Protein AF-A0A9D9CK95-F1 (afdb_monomer_lite)

pLDDT: mean 91.5, std 9.16, range [52.81, 97.88]

Structure (mmCIF, N/CA/C/O backbone):
data_AF-A0A9D9CK95-F1
#
_entry.id   AF-A0A9D9CK95-F1
#
loop_
_atom_site.group_PDB
_atom_site.id
_atom_site.type_symbol
_atom_site.label_atom_id
_atom_site.label_alt_id
_atom_site.label_comp_id
_atom_site.label_asym_id
_atom_site.label_entity_id
_atom_site.label_seq_id
_atom_site.pdbx_PDB_ins_code
_atom_site.Cartn_x
_atom_site.Cartn_y
_atom_site.Cartn_z
_atom_site.occupancy
_atom_site.B_iso_or_equiv
_atom_site.auth_seq_id
_atom_site.auth_comp_id
_atom_site.auth_asym_id
_atom_site.auth_atom_id
_atom_site.pdbx_PDB_model_num
ATOM 1 N N . MET A 1 1 ? -17.643 5.117 8.113 1.00 54.66 1 MET A N 1
ATOM 2 C CA . MET A 1 1 ? -16.760 4.316 7.233 1.00 54.66 1 MET A CA 1
ATOM 3 C C . MET A 1 1 ? -16.413 5.046 5.921 1.00 54.66 1 MET A C 1
ATOM 5 O O . MET A 1 1 ? -16.455 4.439 4.862 1.00 54.66 1 MET A O 1
ATOM 9 N N . LYS A 1 2 ? -16.084 6.352 5.946 1.00 52.81 2 LYS A N 1
ATOM 10 C CA . LYS A 1 2 ? -15.930 7.155 4.710 1.00 52.81 2 LYS A CA 1
ATOM 11 C C . LYS A 1 2 ? -14.592 6.972 3.965 1.00 52.81 2 LYS A C 1
ATOM 13 O O . LYS A 1 2 ? -14.527 7.393 2.821 1.00 52.81 2 LYS A O 1
ATOM 18 N N . ASP A 1 3 ? -13.590 6.313 4.551 1.00 73.56 3 ASP A N 1
ATOM 19 C CA . ASP A 1 3 ? -12.242 6.187 3.952 1.00 73.56 3 ASP A CA 1
ATOM 20 C C . ASP A 1 3 ? -11.859 4.773 3.472 1.00 73.56 3 ASP A C 1
ATOM 22 O O . ASP A 1 3 ? -10.806 4.578 2.870 1.00 73.56 3 ASP A O 1
ATOM 26 N N . GLN A 1 4 ? -12.721 3.772 3.680 1.00 82.25 4 GLN A N 1
ATOM 27 C CA . GLN A 1 4 ? -12.414 2.385 3.302 1.00 82.25 4 GLN A CA 1
ATOM 28 C C . GLN A 1 4 ? -12.212 2.224 1.787 1.00 82.25 4 GLN A C 1
ATOM 30 O O . GLN A 1 4 ? -11.308 1.526 1.347 1.00 82.25 4 GLN A O 1
ATOM 35 N N . GLN A 1 5 ? -13.009 2.929 0.977 1.00 86.12 5 GLN A N 1
ATOM 36 C CA . GLN A 1 5 ? -12.872 2.894 -0.483 1.00 86.12 5 GLN A CA 1
ATOM 37 C C . GLN A 1 5 ? -11.527 3.460 -0.960 1.00 86.12 5 GLN A C 1
ATOM 39 O O . GLN A 1 5 ? -10.972 2.964 -1.939 1.00 86.12 5 GLN A O 1
ATOM 44 N N . GLY A 1 6 ? -10.999 4.482 -0.275 1.00 90.31 6 GLY A N 1
ATOM 45 C CA . GLY A 1 6 ? -9.684 5.051 -0.572 1.00 90.31 6 GLY A CA 1
ATOM 46 C C . GLY A 1 6 ? -8.559 4.081 -0.218 1.00 90.31 6 GLY A C 1
ATOM 47 O O . GLY A 1 6 ? -7.644 3.885 -1.015 1.00 90.31 6 GLY A O 1
ATOM 48 N N . TYR A 1 7 ? -8.678 3.413 0.931 1.00 93.31 7 TYR A N 1
ATOM 49 C CA . TYR A 1 7 ? -7.749 2.369 1.353 1.00 93.31 7 TYR A CA 1
ATOM 50 C C . TYR A 1 7 ? -7.714 1.186 0.374 1.00 93.31 7 TYR A C 1
ATOM 52 O O . TYR A 1 7 ? -6.645 0.824 -0.113 1.00 93.31 7 TYR A O 1
ATOM 60 N N . ASP A 1 8 ? -8.874 0.630 0.018 1.00 94.56 8 ASP A N 1
ATOM 61 C CA . ASP A 1 8 ? -8.966 -0.515 -0.896 1.00 94.56 8 ASP A CA 1
ATOM 62 C C . ASP A 1 8 ? -8.403 -0.175 -2.288 1.00 94.56 8 ASP A C 1
ATOM 64 O O . ASP A 1 8 ? -7.702 -0.981 -2.906 1.00 94.56 8 ASP A O 1
ATOM 68 N N . ALA A 1 9 ? -8.660 1.046 -2.772 1.00 94.94 9 ALA A N 1
ATOM 69 C CA . ALA A 1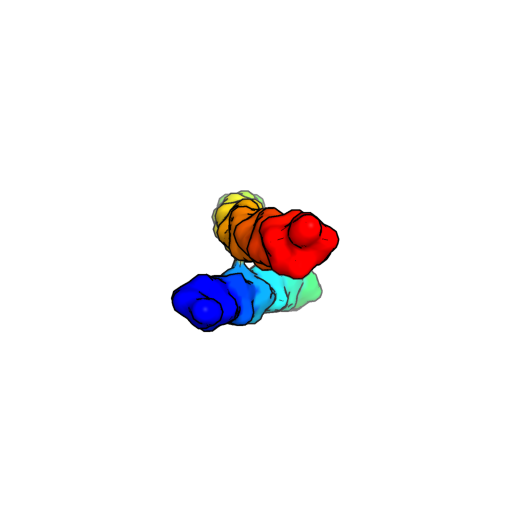 9 ? -8.088 1.536 -4.021 1.00 94.94 9 ALA A CA 1
ATOM 70 C C . ALA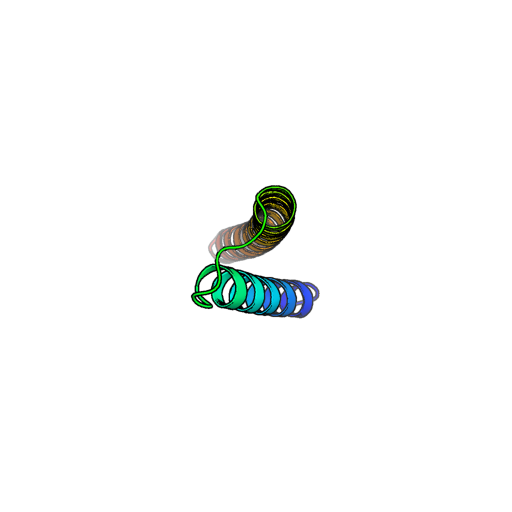 A 1 9 ? -6.556 1.657 -3.945 1.00 94.94 9 ALA A C 1
ATOM 72 O O . ALA A 1 9 ? -5.868 1.231 -4.874 1.00 94.94 9 ALA A O 1
ATOM 73 N N . ALA A 1 10 ? -6.019 2.182 -2.839 1.00 96.12 10 ALA A N 1
ATOM 74 C CA . ALA A 1 10 ? -4.579 2.315 -2.640 1.00 96.12 10 ALA A CA 1
ATOM 75 C C . ALA A 1 10 ? -3.873 0.951 -2.558 1.00 96.12 10 ALA A C 1
ATOM 77 O O . ALA A 1 10 ? -2.811 0.770 -3.156 1.00 96.12 10 ALA A O 1
ATOM 78 N N . ILE A 1 11 ? -4.483 -0.037 -1.892 1.00 97.50 11 ILE A N 1
ATOM 79 C CA . ILE A 1 11 ? -3.974 -1.415 -1.848 1.00 97.50 11 ILE A CA 1
ATOM 80 C C . ILE A 1 11 ? -3.940 -2.034 -3.246 1.00 97.50 11 ILE A C 1
ATOM 82 O O . ILE A 1 11 ? -2.934 -2.638 -3.623 1.00 97.50 11 ILE A O 1
ATOM 86 N N . LYS A 1 12 ? -4.998 -1.853 -4.042 1.00 97.19 12 LYS A N 1
ATOM 87 C CA . LYS A 1 12 ? -5.030 -2.358 -5.419 1.00 97.19 12 LYS A CA 1
ATOM 88 C C . LYS A 1 12 ? -3.923 -1.738 -6.277 1.00 97.19 12 LYS A C 1
ATOM 90 O O . LYS A 1 12 ? -3.202 -2.458 -6.957 1.00 97.19 12 LYS A O 1
ATOM 95 N N . GLN A 1 13 ? -3.736 -0.421 -6.196 1.00 97.31 13 GLN A N 1
ATOM 96 C CA . GLN A 1 13 ? -2.666 0.266 -6.927 1.00 97.31 13 GLN A CA 1
ATOM 97 C C . GLN A 1 13 ? -1.270 -0.215 -6.504 1.00 97.31 13 GLN A C 1
ATOM 99 O O . GLN A 1 13 ? -0.400 -0.398 -7.351 1.00 97.31 13 GLN A O 1
ATOM 104 N N . LEU A 1 14 ? -1.055 -0.491 -5.214 1.00 97.88 14 LEU A N 1
ATOM 105 C CA . LEU A 1 14 ? 0.200 -1.076 -4.733 1.00 97.88 14 LEU A CA 1
ATOM 106 C C . LEU A 1 14 ? 0.471 -2.459 -5.337 1.00 97.88 14 LEU A C 1
ATOM 108 O O . LEU A 1 14 ? 1.603 -2.738 -5.729 1.00 97.88 14 LEU A O 1
ATOM 112 N N . GLN A 1 15 ? -0.552 -3.308 -5.446 1.00 96.56 15 GLN A N 1
ATOM 113 C CA . GLN A 1 15 ? -0.434 -4.626 -6.081 1.00 96.56 15 GLN A CA 1
ATOM 114 C C . GLN A 1 15 ? -0.100 -4.514 -7.575 1.00 96.56 15 GLN A C 1
ATOM 116 O O . GLN A 1 15 ? 0.736 -5.271 -8.078 1.00 96.56 15 GLN A O 1
ATOM 121 N N . ASP A 1 16 ? -0.694 -3.543 -8.270 1.00 95.94 16 ASP A N 1
ATOM 122 C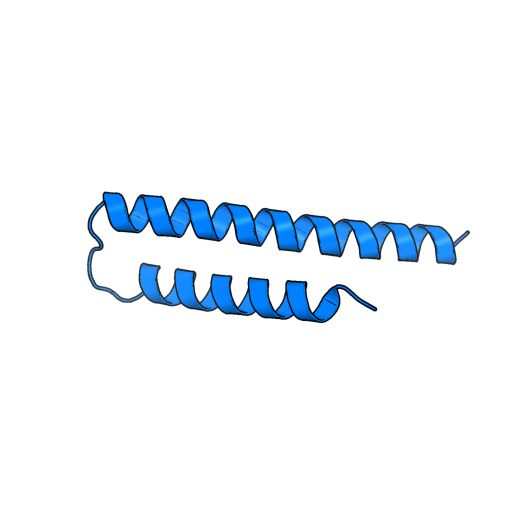 CA . ASP A 1 16 ? -0.407 -3.271 -9.681 1.00 95.94 16 ASP A CA 1
ATOM 123 C C . ASP A 1 16 ? 1.039 -2.778 -9.879 1.00 95.94 16 ASP A C 1
ATOM 125 O O . ASP A 1 16 ? 1.712 -3.189 -10.828 1.00 95.94 16 ASP A O 1
ATOM 129 N N . ILE A 1 17 ? 1.553 -1.932 -8.977 1.00 95.38 17 ILE A N 1
ATOM 130 C CA . ILE A 1 17 ? 2.953 -1.478 -9.005 1.00 95.38 17 ILE A CA 1
ATOM 131 C C . ILE A 1 17 ? 3.909 -2.648 -8.753 1.00 95.38 17 ILE A C 1
ATOM 133 O O . ILE A 1 17 ? 4.877 -2.812 -9.493 1.00 95.38 17 ILE A O 1
ATOM 137 N N . LEU A 1 18 ? 3.644 -3.486 -7.745 1.00 93.69 18 LEU A N 1
ATOM 138 C CA . LEU A 1 18 ? 4.471 -4.664 -7.463 1.00 93.69 18 LEU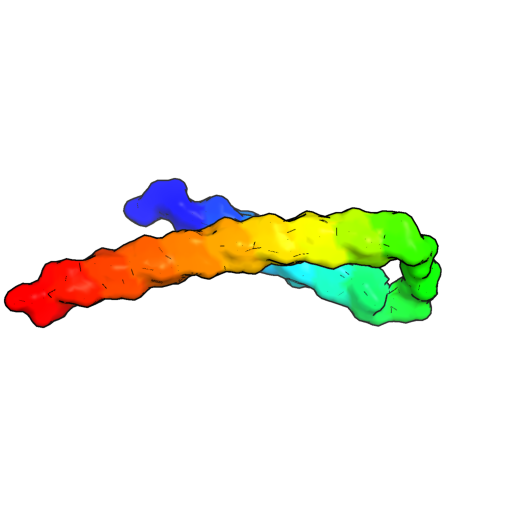 A CA 1
ATOM 139 C C . LEU A 1 18 ? 4.516 -5.614 -8.661 1.00 93.69 18 LEU A C 1
ATOM 141 O O . LEU A 1 18 ? 5.596 -6.026 -9.070 1.00 93.69 18 LEU A O 1
ATOM 145 N N . SER A 1 19 ? 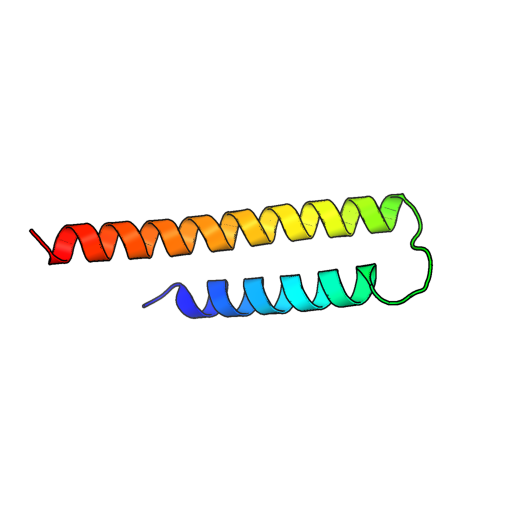3.369 -5.861 -9.293 1.00 93.19 19 SER A N 1
ATOM 146 C CA . SER A 1 19 ? 3.288 -6.695 -10.497 1.00 93.19 19 SER A CA 1
ATOM 147 C C . SER A 1 19 ? 4.130 -6.136 -11.653 1.00 93.19 19 SER A C 1
ATOM 149 O O . SER A 1 19 ? 4.752 -6.897 -12.390 1.00 93.19 19 SER A O 1
ATOM 151 N N . GLN A 1 20 ? 4.195 -4.808 -11.809 1.00 90.62 20 GLN A N 1
ATOM 152 C CA . GLN A 1 20 ? 5.050 -4.163 -12.815 1.00 90.62 20 GLN A CA 1
ATOM 153 C C . GLN A 1 20 ? 6.541 -4.291 -12.487 1.00 90.62 20 GLN A C 1
ATOM 155 O O . GLN A 1 20 ? 7.348 -4.505 -13.389 1.00 90.62 20 GLN A O 1
ATOM 160 N N . LEU A 1 21 ? 6.908 -4.179 -11.208 1.00 88.25 21 LEU A N 1
ATOM 161 C CA . LEU A 1 21 ? 8.289 -4.336 -10.746 1.00 88.25 21 LEU A CA 1
ATOM 162 C C . LEU A 1 21 ? 8.76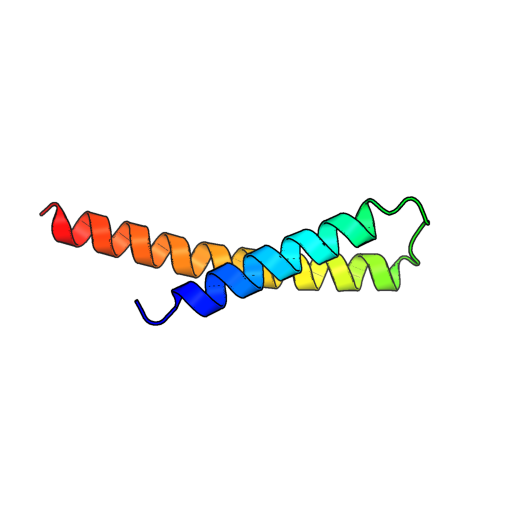9 -5.796 -10.850 1.00 88.25 21 LEU A C 1
ATOM 164 O O . LEU A 1 21 ? 9.939 -6.036 -11.140 1.00 88.25 21 LEU A O 1
ATOM 168 N N . GLU A 1 22 ? 7.871 -6.763 -10.647 1.00 88.06 22 GLU A N 1
ATOM 169 C CA . GLU A 1 22 ? 8.139 -8.206 -10.728 1.00 88.06 22 GLU A CA 1
ATOM 170 C C . GLU A 1 22 ? 8.035 -8.774 -12.154 1.00 88.06 22 GLU A C 1
ATOM 172 O O . GLU A 1 22 ? 8.530 -9.871 -12.410 1.00 88.06 22 GLU A O 1
ATOM 177 N N . GLY A 1 23 ? 7.439 -8.030 -13.095 1.00 81.06 23 GLY A N 1
ATOM 178 C CA . GLY A 1 23 ? 7.087 -8.451 -14.461 1.00 81.06 23 GLY A CA 1
ATOM 179 C C . GLY A 1 23 ? 8.242 -8.846 -15.398 1.00 81.06 23 GLY A C 1
ATOM 180 O O . GLY A 1 23 ? 8.041 -8.979 -16.603 1.00 81.06 23 GLY A O 1
ATOM 181 N N . GLY A 1 24 ? 9.455 -9.045 -14.878 1.00 70.94 24 GLY A N 1
ATOM 182 C CA . GLY A 1 24 ? 10.582 -9.687 -15.561 1.00 70.94 24 GLY A CA 1
ATOM 183 C C . GLY A 1 24 ? 11.318 -8.833 -16.597 1.00 70.94 24 GLY A C 1
ATOM 184 O O . GLY A 1 24 ? 12.459 -9.147 -16.937 1.00 70.94 24 GLY A O 1
ATOM 185 N N . ALA A 1 25 ? 10.721 -7.740 -17.076 1.00 79.12 25 ALA A N 1
ATOM 186 C CA . ALA A 1 25 ? 11.394 -6.773 -17.934 1.00 79.12 25 ALA A CA 1
ATOM 187 C C . ALA A 1 25 ? 12.140 -5.728 -17.082 1.00 79.12 25 ALA A C 1
ATOM 189 O O . ALA A 1 25 ? 11.528 -5.100 -16.217 1.00 79.12 25 ALA A O 1
ATOM 190 N N . PRO A 1 26 ? 13.446 -5.497 -17.313 1.00 83.50 26 PRO A N 1
ATOM 191 C CA . PRO A 1 26 ? 14.167 -4.444 -16.614 1.00 83.50 26 PRO A CA 1
ATOM 192 C C . PRO A 1 26 ? 13.586 -3.075 -16.980 1.00 83.50 26 PRO A C 1
ATOM 194 O O . PRO A 1 26 ? 13.579 -2.675 -18.146 1.00 83.50 26 PRO A O 1
ATOM 197 N N . LEU A 1 27 ? 13.104 -2.358 -15.967 1.00 88.31 27 LEU A N 1
ATOM 198 C CA . LEU A 1 27 ? 12.581 -1.007 -16.121 1.00 88.31 27 LEU A CA 1
ATOM 199 C C . LEU A 1 27 ? 13.726 0.013 -16.232 1.00 88.31 27 LEU A C 1
ATOM 201 O O . LEU A 1 27 ? 14.738 -0.115 -15.535 1.00 88.31 27 LEU A O 1
ATOM 205 N N . PRO A 1 28 ? 13.566 1.075 -17.040 1.00 94.44 28 PRO A N 1
ATOM 206 C CA . PRO A 1 28 ? 14.427 2.248 -16.963 1.00 94.44 28 PRO A CA 1
ATOM 207 C C . PRO A 1 28 ? 14.455 2.818 -15.538 1.00 94.44 28 PRO A C 1
ATOM 209 O O . PRO A 1 28 ? 13.419 2.899 -14.876 1.00 94.44 28 PRO A O 1
ATOM 212 N N . MET A 1 29 ? 15.625 3.276 -15.082 1.00 93.25 29 MET A N 1
ATOM 213 C CA . MET A 1 29 ? 15.814 3.783 -13.713 1.00 93.25 29 MET A CA 1
ATOM 214 C C . MET A 1 29 ? 14.815 4.891 -13.344 1.00 93.25 29 MET A C 1
ATOM 216 O O . MET A 1 29 ? 14.290 4.910 -12.234 1.00 93.25 29 MET A O 1
ATOM 220 N N . GLU A 1 30 ? 14.507 5.792 -14.277 1.00 96.06 30 GLU A N 1
ATOM 221 C CA . GLU A 1 30 ? 13.521 6.857 -14.060 1.00 96.06 30 GLU A CA 1
ATOM 222 C C . GLU A 1 30 ? 12.113 6.307 -13.793 1.00 96.06 30 GLU A C 1
ATOM 224 O O . GLU A 1 30 ? 11.425 6.797 -12.898 1.00 96.06 30 GLU A O 1
ATOM 229 N N . GLN A 1 31 ? 11.707 5.252 -14.509 1.00 94.38 31 GLN A N 1
ATOM 230 C CA . GLN A 1 31 ? 10.412 4.597 -14.309 1.00 94.38 31 GLN A CA 1
ATOM 231 C C . GLN A 1 31 ? 10.369 3.853 -12.975 1.00 94.38 31 GLN A C 1
ATOM 233 O O . GLN A 1 31 ? 9.394 3.973 -12.238 1.00 94.38 31 GLN A O 1
ATOM 238 N N . TYR A 1 32 ? 11.452 3.158 -12.616 1.00 94.06 32 TYR A N 1
ATOM 239 C CA . TYR A 1 32 ? 11.569 2.511 -11.310 1.00 94.06 32 TYR A CA 1
ATOM 240 C C . TYR A 1 32 ? 11.440 3.525 -10.163 1.00 94.06 32 TYR A C 1
ATOM 242 O O . TYR A 1 32 ? 10.672 3.319 -9.225 1.00 94.06 32 TYR A O 1
ATOM 250 N N . VAL A 1 33 ? 12.156 4.653 -10.244 1.00 95.62 33 VAL A N 1
ATOM 251 C CA . VAL A 1 33 ? 12.093 5.714 -9.226 1.00 95.62 33 VAL A CA 1
ATOM 252 C C . VAL A 1 33 ? 10.695 6.332 -9.148 1.00 95.62 33 VAL A C 1
ATOM 254 O O . VAL A 1 33 ? 10.235 6.633 -8.045 1.00 95.62 33 VAL A O 1
ATOM 257 N N . ALA A 1 34 ? 10.013 6.517 -10.281 1.00 96.12 34 ALA A N 1
ATOM 258 C CA . ALA A 1 34 ? 8.641 7.016 -10.309 1.00 96.12 34 ALA A CA 1
ATOM 259 C C . ALA A 1 34 ? 7.676 6.056 -9.593 1.00 96.12 34 ALA A C 1
ATOM 261 O O . ALA A 1 34 ? 7.004 6.474 -8.650 1.00 96.12 34 ALA A O 1
ATOM 262 N N . LEU A 1 35 ? 7.696 4.768 -9.955 1.00 95.75 35 LEU A N 1
ATOM 263 C CA . LEU A 1 35 ? 6.874 3.727 -9.329 1.00 95.75 35 LEU A CA 1
ATOM 264 C C . LEU A 1 35 ? 7.164 3.586 -7.828 1.00 95.75 35 LEU A C 1
ATOM 266 O O . LEU A 1 35 ? 6.245 3.472 -7.022 1.00 95.75 35 LEU A O 1
ATOM 270 N N . ALA A 1 36 ? 8.434 3.660 -7.420 1.00 94.69 36 ALA A N 1
ATOM 271 C CA . ALA A 1 36 ? 8.815 3.599 -6.011 1.00 94.69 36 ALA A CA 1
ATOM 272 C C . ALA A 1 36 ? 8.296 4.805 -5.203 1.00 94.69 36 ALA A C 1
ATOM 274 O O . ALA A 1 36 ? 7.884 4.654 -4.051 1.00 94.69 36 ALA A O 1
ATOM 275 N N . ARG A 1 37 ? 8.300 6.011 -5.789 1.00 97.19 37 ARG A N 1
ATOM 276 C CA . ARG A 1 37 ? 7.738 7.215 -5.150 1.00 97.19 37 ARG A CA 1
ATOM 277 C C . ARG A 1 37 ? 6.223 7.132 -5.026 1.00 97.19 37 ARG A C 1
ATOM 279 O O . ARG A 1 37 ? 5.689 7.502 -3.984 1.00 97.19 37 ARG A O 1
ATOM 286 N N . GLU A 1 38 ? 5.556 6.638 -6.061 1.00 97.25 38 GLU A N 1
ATOM 287 C CA . GLU A 1 38 ? 4.113 6.415 -6.049 1.00 97.25 38 GLU A CA 1
ATOM 288 C C . GLU A 1 38 ? 3.725 5.385 -4.981 1.00 97.25 38 GLU A C 1
ATOM 290 O O . GLU A 1 38 ? 2.918 5.687 -4.101 1.00 97.25 38 GLU A O 1
ATOM 295 N N . ALA A 1 39 ? 4.394 4.227 -4.961 1.00 97.12 39 ALA A N 1
ATOM 296 C CA . ALA A 1 39 ? 4.191 3.200 -3.942 1.00 97.12 39 ALA A CA 1
ATOM 297 C C . ALA A 1 39 ? 4.391 3.750 -2.522 1.00 97.12 39 ALA A C 1
ATOM 299 O O . ALA A 1 39 ? 3.596 3.465 -1.627 1.00 97.12 39 ALA A O 1
ATOM 300 N N . LYS A 1 40 ? 5.410 4.591 -2.304 1.00 97.00 40 LYS A N 1
ATOM 301 C CA . LYS A 1 40 ? 5.620 5.248 -1.009 1.00 97.00 40 LYS A CA 1
ATOM 302 C C . LYS A 1 40 ? 4.403 6.080 -0.583 1.00 97.00 40 LYS A C 1
ATOM 304 O O . LYS A 1 40 ? 3.959 5.938 0.554 1.00 97.00 40 LYS A O 1
ATOM 309 N N . GLY A 1 41 ? 3.857 6.910 -1.473 1.00 97.06 41 GLY A N 1
ATOM 310 C CA . GLY A 1 41 ? 2.682 7.734 -1.167 1.00 97.06 41 GLY A CA 1
ATOM 311 C C . GLY A 1 41 ? 1.441 6.897 -0.836 1.00 97.06 41 GLY A C 1
ATOM 312 O O . GLY A 1 41 ? 0.721 7.194 0.118 1.00 97.06 41 GLY A O 1
ATOM 313 N N . LEU A 1 42 ? 1.231 5.798 -1.563 1.00 97.44 42 LEU A N 1
ATOM 314 C CA . LEU A 1 42 ? 0.130 4.867 -1.306 1.00 97.44 42 LEU A CA 1
ATOM 315 C C . LEU A 1 42 ? 0.280 4.151 0.045 1.00 97.44 42 LEU A C 1
ATOM 317 O O . LEU A 1 42 ? -0.694 4.038 0.788 1.00 97.44 42 LEU A O 1
ATOM 321 N N . ILE A 1 43 ? 1.498 3.730 0.411 1.00 97.38 43 ILE A N 1
ATOM 322 C CA . ILE A 1 43 ? 1.794 3.130 1.725 1.00 97.38 43 ILE A CA 1
ATOM 323 C C . ILE A 1 43 ? 1.514 4.124 2.857 1.00 97.38 43 ILE A C 1
ATOM 325 O O . ILE A 1 43 ? 0.953 3.743 3.886 1.00 97.38 43 ILE A O 1
ATOM 329 N N . GLU A 1 44 ? 1.892 5.392 2.688 1.00 96.56 44 GLU A N 1
ATOM 330 C CA . GLU A 1 44 ? 1.627 6.445 3.674 1.00 96.56 44 GLU A CA 1
ATOM 331 C C . GLU A 1 44 ? 0.119 6.675 3.858 1.00 96.56 44 GLU A C 1
ATOM 333 O O . GLU A 1 44 ? -0.352 6.742 4.995 1.00 96.56 44 GLU A O 1
ATOM 338 N N . SER A 1 45 ? -0.649 6.701 2.763 1.00 94.06 45 SER A N 1
ATOM 339 C CA . SER A 1 45 ? -2.114 6.790 2.807 1.00 94.06 45 SER A CA 1
ATOM 340 C C . SER A 1 45 ? -2.741 5.587 3.522 1.00 94.06 45 SER A C 1
ATOM 342 O O . SER A 1 45 ? -3.552 5.763 4.434 1.00 94.06 45 SER A O 1
ATOM 344 N N . CYS A 1 46 ? -2.296 4.370 3.193 1.00 95.88 46 CYS A N 1
ATOM 345 C CA . CYS A 1 46 ? -2.758 3.148 3.850 1.00 95.88 46 CYS A CA 1
ATOM 346 C C . CYS A 1 46 ? -2.474 3.167 5.357 1.00 95.88 46 CYS A C 1
ATOM 348 O O . CYS A 1 46 ? -3.336 2.822 6.163 1.00 95.88 46 CYS A O 1
ATOM 350 N N . ARG A 1 47 ? -1.272 3.605 5.751 1.00 96.19 47 ARG A N 1
ATOM 351 C CA . ARG A 1 47 ? -0.882 3.723 7.160 1.00 96.19 47 ARG A CA 1
ATOM 352 C C . ARG A 1 47 ? -1.757 4.724 7.906 1.00 96.19 47 ARG A C 1
ATOM 354 O O . ARG A 1 47 ? -2.182 4.428 9.016 1.00 96.19 47 ARG A O 1
ATOM 361 N N . ALA A 1 48 ? -2.026 5.889 7.317 1.00 94.00 48 ALA A N 1
ATOM 362 C CA . ALA A 1 48 ? -2.858 6.910 7.947 1.00 94.00 48 ALA A CA 1
ATOM 363 C C . ALA A 1 48 ? -4.274 6.390 8.243 1.00 94.00 48 ALA A C 1
ATOM 365 O O . ALA A 1 48 ? -4.796 6.627 9.331 1.00 94.00 48 ALA A O 1
ATOM 366 N N . TYR A 1 49 ? -4.855 5.632 7.309 1.00 93.94 49 TYR A N 1
ATOM 367 C CA . TYR A 1 49 ? -6.156 4.996 7.503 1.00 93.94 49 TYR A CA 1
ATOM 368 C C . TYR A 1 49 ? -6.147 3.972 8.647 1.00 93.94 49 TYR A C 1
ATOM 370 O O . TYR A 1 49 ? -6.999 4.037 9.532 1.00 93.94 49 TYR A O 1
ATOM 378 N N . LEU A 1 50 ? -5.161 3.066 8.667 1.00 95.00 50 LEU A N 1
ATOM 379 C CA . LEU A 1 50 ? -5.042 2.042 9.712 1.00 95.00 50 LEU A CA 1
ATOM 380 C C . LEU A 1 50 ? -4.849 2.655 11.104 1.00 95.00 50 LEU A C 1
ATOM 382 O O . LEU A 1 50 ? -5.527 2.246 12.038 1.00 95.00 50 LEU A O 1
ATOM 386 N N . VAL A 1 51 ? -4.017 3.694 11.225 1.00 95.62 51 VAL A N 1
ATOM 387 C CA . VAL A 1 51 ? -3.854 4.449 12.481 1.00 95.62 51 VAL A CA 1
ATOM 388 C C . VAL A 1 51 ? -5.172 5.095 12.924 1.00 95.62 51 VAL A C 1
ATOM 390 O O . VAL A 1 51 ? -5.434 5.223 14.118 1.00 95.62 51 VAL A O 1
ATOM 393 N N . GLY A 1 52 ? -6.014 5.523 11.980 1.00 93.31 52 GLY A N 1
ATOM 394 C CA . GLY A 1 52 ? -7.364 6.001 12.278 1.00 93.31 52 GLY A CA 1
ATOM 395 C C . GLY A 1 52 ? -8.233 4.912 12.910 1.00 93.31 52 GLY A C 1
ATOM 396 O O . GLY A 1 52 ? -8.845 5.156 13.945 1.00 93.31 52 GLY A O 1
ATOM 397 N N . ILE A 1 53 ? -8.225 3.706 12.336 1.00 94.06 53 ILE A N 1
ATOM 398 C CA . ILE A 1 53 ? -8.951 2.546 12.876 1.00 94.06 53 ILE A CA 1
ATOM 399 C C . ILE A 1 53 ? -8.429 2.160 14.264 1.00 94.06 53 ILE A C 1
ATOM 401 O O . ILE A 1 53 ? -9.231 1.944 15.167 1.00 94.06 53 ILE A O 1
ATOM 405 N N . GLU A 1 54 ? -7.108 2.097 14.452 1.00 95.25 54 GLU A N 1
ATOM 406 C CA . GLU A 1 54 ? -6.493 1.780 15.751 1.00 95.25 54 GLU A CA 1
ATOM 407 C C . GLU A 1 54 ? -6.993 2.736 16.843 1.00 95.25 54 GLU A C 1
ATOM 409 O O . GLU A 1 54 ? -7.452 2.292 17.892 1.00 95.25 54 GLU A O 1
ATOM 414 N N . LYS A 1 55 ? -7.022 4.044 16.560 1.00 95.31 55 LYS A N 1
ATOM 415 C CA . LYS A 1 55 ? -7.552 5.055 17.490 1.00 95.31 55 LYS A CA 1
ATOM 416 C C . LYS A 1 55 ? -9.048 4.907 17.763 1.00 95.31 55 LYS A C 1
ATOM 418 O O . LYS A 1 55 ? -9.496 5.167 18.880 1.00 95.31 55 LYS A O 1
ATOM 423 N N . GLU A 1 56 ? -9.835 4.543 16.751 1.00 94.12 56 GLU A N 1
ATOM 424 C CA . GLU A 1 56 ? -11.269 4.285 16.926 1.00 94.12 56 GLU A CA 1
ATOM 425 C C . GLU A 1 56 ? -11.494 3.092 17.866 1.00 94.12 56 GLU A C 1
ATOM 427 O O . GLU A 1 56 ? -12.326 3.187 18.767 1.00 94.12 56 GLU A O 1
ATOM 432 N N . ILE A 1 57 ? -10.716 2.014 17.720 1.00 95.25 57 ILE A N 1
ATOM 433 C CA . ILE A 1 57 ? -10.758 0.845 18.612 1.00 95.25 57 ILE A CA 1
ATOM 434 C C . ILE A 1 57 ? -10.384 1.243 20.045 1.00 95.25 57 ILE A C 1
ATOM 436 O O . ILE A 1 57 ? -11.165 0.993 20.959 1.00 95.25 57 ILE A O 1
ATOM 440 N N . GLU A 1 58 ? -9.259 1.940 20.236 1.00 95.88 58 GLU A N 1
ATOM 441 C CA . GLU A 1 58 ? -8.812 2.418 21.556 1.00 95.88 58 GLU A CA 1
ATOM 442 C C . GLU A 1 58 ? -9.853 3.303 22.258 1.00 95.88 58 GLU A C 1
ATOM 444 O O . GLU A 1 58 ? -9.914 3.342 23.485 1.00 95.88 58 GLU A O 1
ATOM 449 N N . THR A 1 59 ? -10.664 4.037 21.490 1.00 95.75 59 THR A N 1
ATOM 450 C CA . THR A 1 59 ? -11.745 4.876 22.027 1.00 95.75 59 THR A CA 1
ATOM 451 C C . THR A 1 59 ? -12.950 4.040 22.463 1.00 95.75 59 THR A C 1
ATOM 453 O O . THR A 1 59 ? -13.619 4.395 23.428 1.00 95.75 59 THR A O 1
ATOM 456 N N . LEU A 1 60 ? -13.250 2.950 21.753 1.00 95.12 60 LEU A N 1
ATOM 457 C CA . LEU A 1 60 ? -14.389 2.071 22.042 1.00 95.12 60 LEU A CA 1
ATOM 458 C C . LEU A 1 60 ? -14.135 1.107 23.214 1.00 95.12 60 LEU A C 1
ATOM 460 O O . LEU A 1 60 ? -15.097 0.603 23.788 1.00 95.12 60 LEU A O 1
ATOM 464 N N . GLU A 1 61 ? -12.872 0.836 23.551 1.00 95.06 61 GLU A N 1
ATOM 465 C CA . GLU A 1 61 ? -12.470 -0.058 24.650 1.00 95.06 61 GLU A CA 1
ATOM 466 C C . GLU A 1 61 ? -12.326 0.641 26.024 1.00 95.06 61 GLU A C 1
ATOM 468 O O . GLU A 1 61 ? -12.045 -0.037 27.015 1.00 95.06 61 GLU A O 1
ATOM 473 N N . GLN A 1 62 ? -12.516 1.967 26.101 1.00 74.56 62 GLN A N 1
ATOM 474 C CA . GLN A 1 62 ? -12.487 2.773 27.341 1.00 74.56 62 GLN A CA 1
ATOM 475 C C . GLN A 1 62 ? -13.851 2.843 28.034 1.00 74.56 62 GLN A C 1
ATOM 477 O O . GLN A 1 62 ? -13.860 2.818 29.288 1.00 74.56 62 GLN A O 1
#

Radius of gyration: 15.3 Å; chains: 1; bounding box: 33×17×45 Å

Secondary structure (DSSP, 8-state):
-TTHHHHHHHHHHHHHHHHHHHSSSPPPHHHHHHHHHHHHHHHHHHHHHHHHHHHHHHHHT-

Foldseek 3Di:
DVCVVVLVVLVVLLVVLVCVVVVPDDDDPVVVVVSVVSNVVSVVSNVVVVVVVVVVVVVVVD

Sequence (62 aa):
MKDQQGYDAAIKQLQDILSQLEGGAPLPMEQYVALAREAKGLIESCRAYLVGIEKEIETLEQ